Protein AF-A0A0S8JY43-F1 (afdb_monomer)

Structure (mmCIF, N/CA/C/O backbone):
data_AF-A0A0S8JY43-F1
#
_entry.id   AF-A0A0S8JY43-F1
#
loop_
_atom_site.group_PDB
_atom_site.id
_atom_site.type_symbol
_atom_site.label_atom_id
_atom_site.label_alt_id
_atom_site.label_comp_id
_atom_site.label_asym_id
_atom_site.label_entity_id
_atom_site.label_seq_id
_atom_site.pdbx_PDB_ins_code
_atom_site.Cartn_x
_atom_site.Cartn_y
_atom_site.Cartn_z
_atom_site.occupancy
_atom_site.B_iso_or_equiv
_atom_site.auth_seq_id
_atom_site.auth_comp_id
_atom_site.auth_asym_id
_atom_site.auth_atom_id
_atom_site.pdbx_PDB_model_num
ATOM 1 N N . MET A 1 1 ? 23.032 -0.744 -16.007 1.00 53.00 1 MET A N 1
ATOM 2 C CA . MET A 1 1 ? 22.180 -0.184 -14.936 1.00 53.00 1 MET A CA 1
ATOM 3 C C . MET A 1 1 ? 21.802 -1.346 -14.033 1.00 53.00 1 MET A C 1
ATOM 5 O O . MET A 1 1 ? 21.418 -2.367 -14.590 1.00 53.00 1 MET A O 1
ATOM 9 N N . PRO A 1 2 ? 22.016 -1.291 -12.708 1.00 56.19 2 PRO A N 1
ATOM 10 C CA . PRO A 1 2 ? 21.606 -2.388 -11.837 1.00 56.19 2 PRO A CA 1
ATOM 11 C C . PRO A 1 2 ? 20.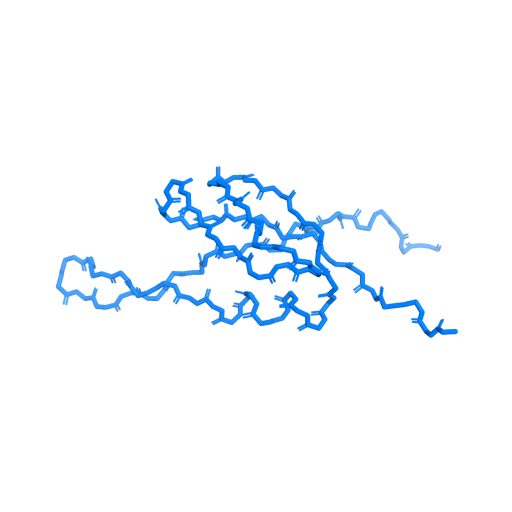084 -2.540 -11.933 1.00 56.19 2 PRO A C 1
ATOM 13 O O . PRO A 1 2 ? 19.367 -1.552 -11.805 1.00 56.19 2 PRO A O 1
ATOM 16 N N . ASN A 1 3 ? 19.605 -3.754 -12.216 1.00 62.88 3 ASN A N 1
ATOM 17 C CA . ASN A 1 3 ? 18.179 -4.072 -12.227 1.00 62.88 3 ASN A CA 1
ATOM 18 C C . ASN A 1 3 ? 17.628 -3.831 -10.818 1.00 62.88 3 ASN A C 1
ATOM 20 O O . ASN A 1 3 ? 17.838 -4.647 -9.917 1.00 62.88 3 ASN A O 1
ATOM 24 N N . GLU A 1 4 ? 16.981 -2.687 -10.611 1.00 72.25 4 GLU A N 1
ATOM 25 C CA . GLU A 1 4 ? 16.304 -2.384 -9.358 1.00 72.25 4 GLU A CA 1
ATOM 26 C C . GLU A 1 4 ? 15.220 -3.442 -9.138 1.00 72.25 4 GLU A C 1
ATOM 28 O O . GLU A 1 4 ? 14.373 -3.677 -10.001 1.00 72.25 4 GLU A O 1
ATOM 33 N N . LYS A 1 5 ? 15.288 -4.148 -8.005 1.00 82.56 5 LYS A N 1
ATOM 34 C CA . LYS A 1 5 ? 14.294 -5.167 -7.671 1.00 82.56 5 LYS A CA 1
ATOM 35 C C . LYS A 1 5 ? 12.952 -4.474 -7.483 1.00 82.56 5 LYS A C 1
ATOM 37 O O . LYS A 1 5 ? 12.858 -3.524 -6.711 1.00 82.56 5 LYS A O 1
ATOM 42 N N . THR A 1 6 ? 11.918 -4.953 -8.159 1.00 85.81 6 THR A N 1
ATOM 43 C CA . THR A 1 6 ? 10.539 -4.541 -7.902 1.00 85.81 6 THR A CA 1
ATOM 44 C C . THR A 1 6 ? 9.904 -5.486 -6.890 1.00 85.81 6 THR A C 1
ATOM 46 O O . THR A 1 6 ? 10.229 -6.674 -6.830 1.00 85.81 6 THR A O 1
ATOM 49 N N . ILE A 1 7 ? 9.004 -4.959 -6.063 1.00 88.00 7 ILE A N 1
ATOM 50 C CA . ILE A 1 7 ? 8.154 -5.760 -5.185 1.00 88.00 7 ILE A CA 1
ATOM 51 C C . ILE A 1 7 ? 6.689 -5.386 -5.400 1.00 88.00 7 ILE A C 1
ATOM 53 O O . ILE A 1 7 ? 6.342 -4.216 -5.579 1.00 88.00 7 ILE A O 1
ATOM 57 N N . LYS A 1 8 ? 5.822 -6.400 -5.371 1.00 88.94 8 LYS A N 1
ATOM 58 C CA . LYS A 1 8 ? 4.371 -6.232 -5.445 1.00 88.94 8 LYS A CA 1
ATOM 59 C C . LYS A 1 8 ? 3.836 -5.871 -4.067 1.00 88.94 8 LYS A C 1
ATOM 61 O O . LYS A 1 8 ? 4.032 -6.610 -3.101 1.00 88.94 8 LYS A O 1
ATOM 66 N N . LEU A 1 9 ? 3.150 -4.741 -3.973 1.00 89.44 9 LEU A N 1
ATOM 67 C CA . LEU A 1 9 ? 2.445 -4.321 -2.772 1.00 89.44 9 LEU A CA 1
ATOM 68 C C . LEU A 1 9 ? 0.944 -4.309 -3.032 1.00 89.44 9 LEU A C 1
ATOM 70 O O . LEU A 1 9 ? 0.487 -3.796 -4.051 1.00 89.44 9 LEU A O 1
ATOM 74 N N . LYS A 1 10 ? 0.183 -4.843 -2.081 1.00 89.94 10 LYS A N 1
ATOM 75 C CA . LYS A 1 10 ? -1.271 -4.754 -2.037 1.00 89.94 10 LYS A CA 1
ATOM 76 C C . LYS A 1 10 ? -1.681 -3.641 -1.096 1.00 89.94 10 LYS A C 1
ATOM 78 O O . LYS A 1 10 ? -1.244 -3.619 0.058 1.00 89.94 10 LYS A O 1
ATOM 83 N N . TYR A 1 11 ? -2.549 -2.752 -1.556 1.00 89.00 11 TYR A N 1
ATOM 84 C CA . TYR A 1 11 ? -3.134 -1.752 -0.680 1.00 89.00 11 TYR A CA 1
ATOM 85 C C . TYR A 1 11 ? -4.224 -2.400 0.185 1.00 89.00 11 TYR A C 1
ATOM 87 O O . TYR A 1 11 ? -5.243 -2.873 -0.314 1.00 89.00 11 TYR A O 1
ATOM 95 N N . ILE A 1 12 ? -3.997 -2.457 1.495 1.00 87.81 12 ILE A N 1
ATOM 96 C CA . ILE A 1 12 ? -4.907 -3.059 2.488 1.00 87.81 12 ILE A CA 1
ATOM 97 C C . ILE A 1 12 ? -5.523 -2.014 3.427 1.00 87.81 12 ILE A C 1
ATOM 99 O O . ILE A 1 12 ? -6.190 -2.368 4.402 1.00 87.81 12 ILE A O 1
ATOM 103 N N . GLY A 1 13 ? -5.298 -0.728 3.145 1.00 82.94 13 GLY A N 1
ATOM 104 C CA . GLY A 1 13 ? -5.863 0.375 3.911 1.00 82.94 13 GLY A CA 1
ATOM 105 C C . GLY A 1 13 ? -7.394 0.360 3.942 1.00 82.94 13 GLY A C 1
ATOM 106 O O . GLY A 1 13 ? -8.067 -0.338 3.183 1.00 82.94 13 GLY A O 1
ATOM 107 N N . LYS A 1 14 ? -7.963 1.126 4.876 1.00 77.56 14 LYS A N 1
ATOM 108 C CA . LYS A 1 14 ? -9.415 1.317 4.955 1.00 77.56 14 LYS A CA 1
ATOM 109 C C . LYS A 1 14 ? -9.958 2.323 3.949 1.00 77.56 14 LYS A C 1
ATOM 111 O O . LYS A 1 14 ? -11.157 2.283 3.700 1.00 77.56 14 LYS A O 1
ATOM 116 N N . ASP A 1 15 ? -9.108 3.205 3.430 1.00 80.06 15 ASP A N 1
ATOM 117 C CA . ASP A 1 15 ? -9.515 4.194 2.439 1.00 80.06 15 ASP A CA 1
ATOM 118 C C . ASP A 1 15 ? -9.973 3.442 1.172 1.00 80.06 15 ASP A C 1
ATOM 120 O O . ASP A 1 15 ? -9.295 2.516 0.728 1.00 80.06 15 ASP A O 1
ATOM 124 N N . GLU A 1 16 ? -11.134 3.779 0.599 1.00 74.00 16 GLU A N 1
ATOM 125 C CA . GLU A 1 16 ? -11.574 3.151 -0.663 1.00 74.00 16 GLU A CA 1
ATOM 126 C C . GLU A 1 16 ? -10.635 3.509 -1.817 1.00 74.00 16 GLU A C 1
ATOM 128 O O . GLU A 1 16 ? -10.358 2.673 -2.678 1.00 74.00 16 GLU A O 1
ATOM 133 N N . VAL A 1 17 ? -10.102 4.734 -1.788 1.00 78.12 17 VAL A N 1
ATOM 134 C CA . VAL A 1 17 ? -9.225 5.300 -2.809 1.00 78.12 17 VAL A CA 1
ATOM 135 C C . VAL A 1 17 ? -8.022 5.95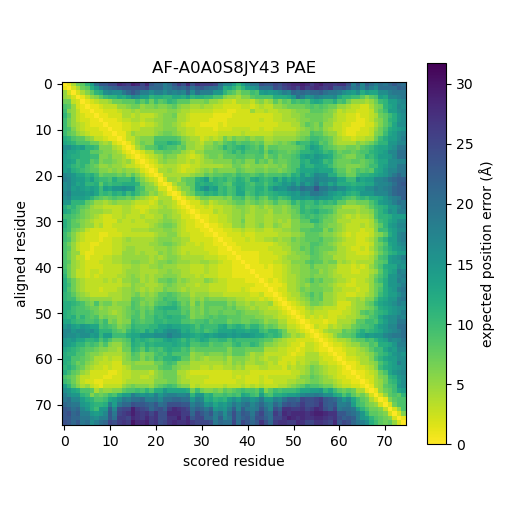8 -2.138 1.00 78.12 17 VAL A C 1
ATOM 137 O O . VAL A 1 17 ? -8.173 6.784 -1.236 1.00 78.12 17 VAL A O 1
ATOM 140 N N . HIS A 1 18 ? -6.819 5.615 -2.593 1.00 78.44 18 HIS A N 1
ATOM 141 C CA . HIS A 1 18 ? -5.569 6.192 -2.119 1.00 78.44 18 HIS A CA 1
ATOM 142 C C . HIS A 1 18 ? -4.707 6.654 -3.293 1.00 78.44 18 HIS A C 1
ATOM 144 O O . HIS A 1 18 ? -4.462 5.907 -4.237 1.00 78.44 18 HIS A O 1
ATOM 150 N N . LEU A 1 19 ? -4.237 7.898 -3.223 1.00 77.69 19 LEU A N 1
ATOM 151 C CA . LEU A 1 19 ? -3.308 8.455 -4.199 1.00 77.69 19 LEU A CA 1
ATOM 152 C C . LEU A 1 19 ? -1.886 8.127 -3.765 1.00 77.69 19 LEU A C 1
ATOM 154 O O . LEU A 1 19 ? -1.456 8.547 -2.687 1.00 77.69 19 LEU A O 1
ATOM 158 N N . VAL A 1 20 ? -1.143 7.415 -4.606 1.00 75.94 20 VAL A N 1
ATOM 159 C CA . VAL A 1 20 ? 0.296 7.240 -4.411 1.00 75.94 20 VAL A CA 1
ATOM 160 C C . VAL A 1 20 ? 1.071 8.042 -5.432 1.00 75.94 20 VAL A C 1
ATOM 162 O O . VAL A 1 20 ? 0.679 8.196 -6.588 1.00 75.94 20 VAL A O 1
ATOM 165 N N . ARG A 1 21 ? 2.224 8.540 -5.001 1.00 68.44 21 ARG A N 1
ATOM 166 C CA . ARG A 1 21 ? 3.206 9.096 -5.918 1.00 68.44 21 ARG A CA 1
ATOM 167 C C . ARG A 1 21 ? 3.971 7.924 -6.534 1.00 68.44 21 ARG A C 1
ATOM 169 O O . ARG A 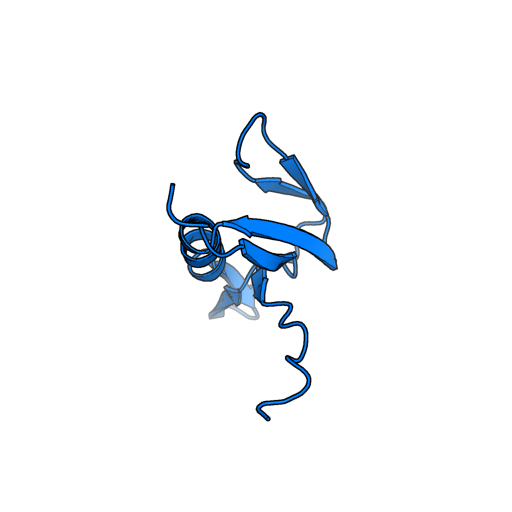1 21 ? 4.825 7.349 -5.865 1.00 68.44 21 ARG A O 1
ATOM 176 N N . GLY A 1 22 ? 3.587 7.529 -7.746 1.00 66.06 22 GLY A N 1
ATOM 177 C CA . GLY A 1 22 ? 4.277 6.498 -8.519 1.00 66.06 22 GLY A CA 1
ATOM 178 C C . GLY A 1 22 ? 5.554 7.025 -9.183 1.00 66.06 22 GLY A C 1
ATOM 179 O O . GLY A 1 22 ? 6.031 8.120 -8.882 1.00 66.06 22 GLY A O 1
ATOM 180 N N . ASN A 1 23 ? 6.075 6.263 -10.149 1.00 58.75 23 ASN A N 1
ATOM 181 C CA . ASN A 1 23 ? 7.208 6.662 -11.000 1.00 58.75 23 ASN A CA 1
ATOM 182 C C . ASN A 1 23 ? 6.858 7.763 -12.033 1.00 58.75 23 ASN A C 1
ATOM 184 O O . ASN A 1 23 ? 7.692 8.106 -12.867 1.00 58.75 23 ASN A O 1
ATOM 188 N N . GLY A 1 24 ? 5.643 8.322 -11.986 1.00 65.50 24 GLY A N 1
ATOM 189 C CA . GLY A 1 24 ? 5.137 9.346 -12.903 1.00 65.50 24 GLY A CA 1
ATOM 190 C C . GLY A 1 24 ? 4.020 10.197 -12.267 1.00 65.50 24 GLY A C 1
ATOM 191 O O . GLY A 1 24 ? 4.193 10.635 -11.124 1.00 65.50 24 GLY A O 1
ATOM 192 N N . PRO A 1 25 ? 2.896 10.483 -12.967 1.00 76.44 25 PRO A N 1
ATOM 193 C CA . PRO A 1 25 ? 1.746 11.157 -12.356 1.00 76.44 25 PRO A CA 1
ATOM 194 C C . PRO A 1 25 ? 1.200 10.351 -11.164 1.00 76.44 25 PRO A C 1
ATOM 196 O O . PRO A 1 25 ? 1.530 9.181 -10.988 1.00 76.44 25 PRO A O 1
ATOM 199 N N . PHE A 1 26 ? 0.391 10.988 -10.314 1.00 76.12 26 PHE A N 1
ATOM 200 C CA . PHE A 1 26 ? -0.227 10.307 -9.175 1.00 76.12 26 PHE A CA 1
ATOM 201 C C . PHE A 1 26 ? -1.042 9.101 -9.653 1.00 76.12 26 PHE A C 1
ATOM 203 O O . PHE A 1 26 ? -1.943 9.250 -10.476 1.00 76.12 26 PHE A O 1
ATOM 210 N N . ASP A 1 27 ? -0.732 7.927 -9.111 1.00 79.75 27 ASP A N 1
ATOM 211 C CA . ASP A 1 27 ? -1.485 6.707 -9.365 1.00 79.75 27 ASP A CA 1
ATOM 212 C C . ASP A 1 27 ? -2.607 6.591 -8.335 1.00 79.75 27 ASP A C 1
ATOM 214 O O . ASP A 1 27 ? -2.408 6.787 -7.130 1.00 79.75 27 ASP A O 1
ATOM 218 N N . ILE A 1 28 ? -3.800 6.263 -8.822 1.00 84.00 28 ILE A N 1
ATOM 219 C CA . ILE A 1 28 ? -4.965 5.983 -7.989 1.00 84.00 28 ILE A CA 1
ATOM 220 C C . ILE A 1 28 ? -4.977 4.485 -7.698 1.00 84.00 28 ILE A C 1
ATOM 222 O O . ILE A 1 28 ? -4.995 3.670 -8.619 1.00 84.00 28 ILE A O 1
ATOM 226 N N . ILE A 1 29 ? -4.972 4.128 -6.416 1.00 85.44 29 ILE A N 1
ATOM 227 C CA . ILE A 1 29 ? -4.946 2.742 -5.953 1.00 85.44 29 ILE A CA 1
ATOM 228 C C . ILE A 1 29 ? -6.129 2.525 -5.024 1.00 85.44 29 ILE A C 1
ATOM 230 O O . ILE A 1 29 ? -6.336 3.277 -4.070 1.00 85.44 29 ILE A O 1
ATOM 234 N N . THR A 1 30 ? -6.921 1.501 -5.311 1.00 86.56 30 THR A N 1
ATOM 235 C CA . THR A 1 30 ? -8.090 1.137 -4.512 1.00 86.56 30 THR A CA 1
ATOM 236 C C . THR A 1 30 ? -7.758 0.056 -3.494 1.00 86.56 30 THR A C 1
ATOM 238 O O . THR A 1 30 ? -6.753 -0.653 -3.592 1.00 86.56 30 THR A O 1
ATOM 241 N N . LYS A 1 31 ? -8.610 -0.103 -2.482 1.00 85.56 31 LYS A N 1
ATOM 242 C CA . LYS A 1 31 ? -8.466 -1.198 -1.517 1.00 85.56 31 LYS A CA 1
ATOM 243 C C . LYS A 1 31 ? -8.471 -2.561 -2.214 1.00 85.56 31 LYS A C 1
ATOM 245 O O . LYS A 1 31 ? -9.414 -2.914 -2.910 1.00 85.56 31 LYS A O 1
ATOM 250 N N . GLY A 1 32 ? -7.430 -3.347 -1.962 1.00 85.56 32 GLY A N 1
ATOM 251 C CA . GLY A 1 32 ? -7.221 -4.670 -2.542 1.00 85.56 32 GLY A CA 1
ATOM 252 C C . GLY A 1 32 ? -6.400 -4.675 -3.831 1.00 85.56 32 GLY A C 1
ATOM 253 O O . GLY A 1 32 ? -5.994 -5.757 -4.254 1.00 85.56 32 GLY A O 1
ATOM 254 N N . ASP A 1 33 ? -6.120 -3.505 -4.404 1.00 88.12 33 ASP A N 1
ATOM 255 C CA . ASP A 1 33 ? -5.342 -3.361 -5.631 1.00 88.12 33 ASP A CA 1
ATOM 256 C C . ASP A 1 33 ? -3.866 -3.707 -5.379 1.00 88.12 33 ASP A C 1
ATOM 258 O O . ASP A 1 33 ? -3.320 -3.426 -4.303 1.00 88.12 33 ASP A O 1
ATOM 262 N N . VAL A 1 34 ? -3.230 -4.354 -6.357 1.00 88.19 34 VAL A N 1
ATOM 263 C CA . VAL A 1 34 ? -1.839 -4.818 -6.276 1.00 88.19 34 VAL A CA 1
ATOM 264 C C . VAL A 1 34 ? -1.019 -4.095 -7.328 1.00 88.19 34 VAL A C 1
ATOM 266 O O . VAL A 1 34 ? -1.327 -4.161 -8.516 1.00 88.19 34 VAL A O 1
ATOM 269 N N . ARG A 1 35 ? 0.054 -3.434 -6.895 1.00 86.06 35 ARG A N 1
ATOM 270 C CA . ARG A 1 35 ? 0.940 -2.665 -7.771 1.00 86.06 35 ARG A CA 1
ATOM 271 C C . ARG A 1 35 ? 2.400 -3.002 -7.527 1.00 86.06 35 ARG A C 1
ATOM 273 O O . ARG A 1 35 ? 2.807 -3.330 -6.413 1.00 86.06 35 ARG A O 1
ATOM 280 N N . GLU A 1 36 ? 3.181 -2.922 -8.595 1.00 87.44 36 GLU A N 1
ATOM 281 C CA . GLU A 1 36 ? 4.625 -3.125 -8.569 1.00 87.44 36 GLU A CA 1
ATOM 282 C C . GLU A 1 36 ? 5.333 -1.803 -8.338 1.00 87.44 36 GLU A C 1
ATOM 284 O O . GLU A 1 36 ? 5.162 -0.851 -9.097 1.00 87.44 36 GLU A O 1
ATOM 289 N N . PHE A 1 37 ? 6.150 -1.768 -7.292 1.00 85.62 37 PHE A N 1
ATOM 290 C CA . PHE A 1 37 ? 6.987 -0.623 -6.975 1.00 85.62 37 PHE A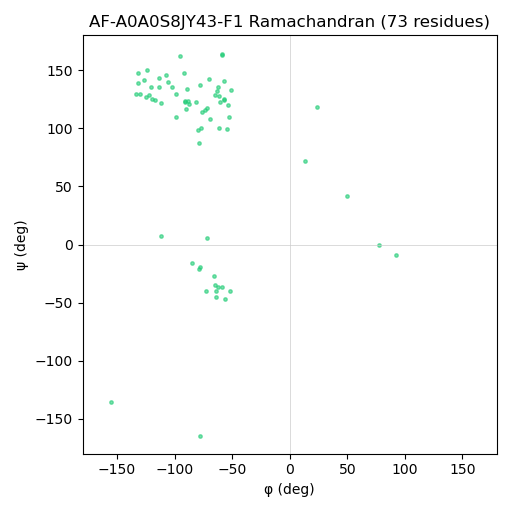 CA 1
ATOM 291 C C . PHE A 1 37 ? 8.443 -1.059 -6.896 1.00 85.62 37 PHE A C 1
ATOM 293 O O . PHE A 1 37 ? 8.722 -2.189 -6.485 1.00 85.62 37 PHE A O 1
ATOM 300 N N . PRO A 1 38 ? 9.390 -0.171 -7.220 1.00 87.75 38 PRO A N 1
ATOM 301 C CA . PRO A 1 38 ? 10.782 -0.412 -6.891 1.00 87.75 38 PRO A CA 1
ATOM 302 C C . PRO A 1 38 ? 10.959 -0.640 -5.390 1.00 87.75 38 PRO A C 1
ATOM 304 O O . PRO A 1 38 ? 10.331 0.052 -4.585 1.00 87.75 38 PRO A O 1
ATOM 307 N N . GLU A 1 39 ? 11.820 -1.578 -4.997 1.00 86.12 39 GLU A N 1
ATOM 308 C CA . GLU A 1 39 ? 12.033 -1.969 -3.596 1.00 86.12 39 GLU A CA 1
ATOM 309 C C . GLU A 1 39 ? 12.315 -0.749 -2.707 1.00 86.12 39 G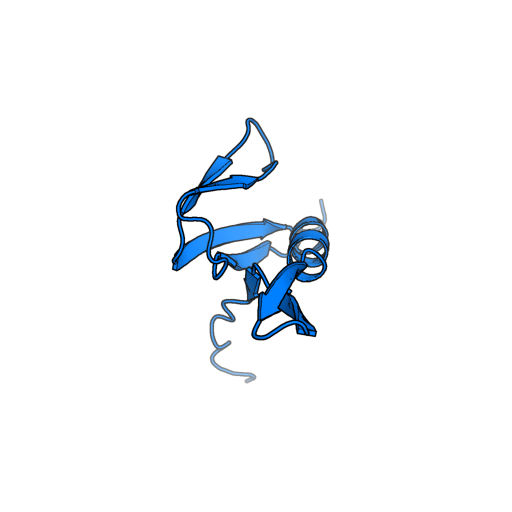LU A C 1
ATOM 311 O O . GLU A 1 39 ? 11.744 -0.631 -1.624 1.00 86.12 39 GLU A O 1
ATOM 316 N N . SER A 1 40 ? 13.094 0.212 -3.209 1.00 85.38 40 SER A N 1
ATOM 317 C CA . SER A 1 40 ? 13.382 1.480 -2.532 1.00 85.38 40 SER A CA 1
ATOM 318 C C . SER A 1 40 ? 12.112 2.274 -2.168 1.00 85.38 40 SER A C 1
ATOM 320 O O . SER A 1 40 ? 11.936 2.684 -1.019 1.00 85.38 40 SER A O 1
ATOM 322 N N . GLN A 1 41 ? 11.169 2.426 -3.107 1.00 84.94 41 GLN A N 1
ATOM 323 C CA . GLN A 1 41 ? 9.887 3.106 -2.860 1.00 84.94 41 GLN A CA 1
ATOM 324 C C . GLN A 1 41 ? 8.953 2.267 -1.992 1.00 84.94 41 GLN A C 1
ATOM 326 O O . GLN A 1 41 ? 8.288 2.776 -1.086 1.00 84.94 41 GLN A O 1
ATOM 331 N N . ALA A 1 42 ? 8.929 0.963 -2.243 1.00 86.25 42 ALA A N 1
ATOM 332 C CA . ALA A 1 42 ? 8.072 0.024 -1.553 1.00 86.25 42 ALA A CA 1
ATOM 333 C C . ALA A 1 42 ? 8.377 -0.056 -0.051 1.00 86.25 42 ALA A C 1
ATOM 335 O O . ALA A 1 42 ? 7.456 -0.108 0.765 1.00 86.25 42 ALA A O 1
ATOM 336 N N . GLN A 1 43 ? 9.651 0.048 0.338 1.00 85.56 43 GLN A N 1
ATOM 337 C CA . GLN A 1 43 ? 10.047 0.202 1.742 1.00 85.56 43 GLN A CA 1
ATOM 338 C C . GLN A 1 43 ? 9.425 1.453 2.388 1.00 85.56 43 GLN A C 1
ATOM 340 O O . GLN A 1 43 ? 9.022 1.407 3.552 1.00 85.56 43 GLN A O 1
ATOM 345 N N . GLY A 1 44 ? 9.291 2.554 1.643 1.00 85.56 44 GLY A N 1
ATOM 346 C CA . GLY A 1 44 ? 8.589 3.760 2.092 1.00 85.56 44 GLY A CA 1
ATOM 347 C C . GLY A 1 44 ? 7.097 3.517 2.333 1.00 85.56 44 GLY A C 1
ATOM 348 O O . GLY A 1 44 ? 6.573 3.887 3.385 1.00 85.56 44 GLY A O 1
ATOM 349 N N . PHE A 1 45 ? 6.423 2.822 1.413 1.00 85.81 45 PHE A N 1
ATOM 350 C CA . PHE A 1 45 ? 5.012 2.452 1.565 1.00 85.81 45 PHE A CA 1
ATOM 351 C C . PHE A 1 45 ? 4.777 1.500 2.745 1.00 85.81 45 PHE A C 1
ATOM 353 O O . PHE A 1 45 ? 3.840 1.702 3.513 1.00 85.81 45 PHE A O 1
ATOM 360 N N . LEU A 1 46 ? 5.659 0.525 2.974 1.00 84.75 46 LEU A N 1
ATOM 361 C CA . LEU A 1 46 ? 5.568 -0.390 4.122 1.00 84.75 46 LEU A CA 1
ATOM 362 C C . LEU A 1 46 ? 5.773 0.309 5.474 1.00 84.75 46 LEU A C 1
ATOM 364 O O . LEU A 1 46 ? 5.246 -0.137 6.495 1.00 84.75 46 LEU A O 1
ATOM 368 N N . ARG A 1 47 ? 6.515 1.421 5.492 1.00 85.12 47 ARG A N 1
ATOM 369 C CA . ARG A 1 47 ? 6.626 2.297 6.668 1.00 85.12 47 ARG A CA 1
ATOM 370 C C . ARG A 1 47 ? 5.400 3.196 6.847 1.00 85.12 47 ARG A C 1
ATOM 372 O O . ARG A 1 47 ? 5.178 3.683 7.953 1.00 85.12 47 ARG A O 1
ATOM 379 N N . ASN A 1 48 ? 4.602 3.401 5.799 1.00 84.12 48 ASN A N 1
ATOM 380 C CA . ASN A 1 48 ? 3.401 4.223 5.844 1.00 84.12 48 ASN A CA 1
ATOM 381 C C . ASN A 1 48 ? 2.252 3.463 6.532 1.00 84.12 48 ASN A C 1
ATOM 383 O O . ASN A 1 48 ? 1.583 2.604 5.947 1.00 84.12 48 ASN A O 1
ATOM 387 N N . LYS A 1 49 ? 2.036 3.782 7.810 1.00 81.38 49 LYS A N 1
ATOM 388 C CA . LYS A 1 49 ? 0.962 3.222 8.633 1.00 81.38 49 LYS A CA 1
ATOM 389 C C . LYS A 1 49 ? -0.136 4.257 8.827 1.00 81.38 49 LYS A C 1
ATOM 391 O O . LYS A 1 49 ? 0.126 5.435 9.057 1.00 81.38 49 LYS A O 1
ATOM 396 N N . ALA A 1 50 ? -1.379 3.801 8.764 1.00 79.44 50 ALA A N 1
ATOM 397 C CA . ALA A 1 50 ? -2.521 4.592 9.180 1.00 79.44 50 ALA A CA 1
ATOM 398 C C . ALA A 1 50 ? -2.601 4.581 10.704 1.00 79.44 50 ALA A C 1
ATOM 400 O O . ALA A 1 50 ? -2.481 3.527 11.327 1.00 79.44 50 ALA A O 1
ATOM 401 N N . VAL A 1 51 ? -2.868 5.735 11.298 1.00 81.69 51 VAL A N 1
ATOM 402 C CA . VAL A 1 51 ? -3.297 5.799 12.689 1.00 81.69 51 VAL A CA 1
ATOM 403 C C . VAL A 1 51 ? -4.818 5.719 12.710 1.00 81.69 51 VAL A C 1
ATOM 405 O O . VAL A 1 51 ? -5.486 6.616 12.207 1.00 81.69 51 VAL A O 1
ATOM 408 N N . GLU A 1 52 ? -5.368 4.672 13.316 1.00 80.81 52 GLU A N 1
ATOM 409 C CA . GLU A 1 52 ? -6.802 4.550 13.571 1.00 80.81 52 GLU A CA 1
ATOM 410 C C . GLU A 1 52 ? -7.091 4.589 15.074 1.00 80.81 52 GLU A C 1
ATOM 412 O O . GLU A 1 52 ? -6.359 4.021 15.882 1.00 80.81 52 GLU A O 1
ATOM 417 N N . TYR A 1 53 ? -8.198 5.217 15.469 1.00 85.06 53 TYR A N 1
ATOM 418 C CA . TYR A 1 53 ? -8.669 5.208 16.853 1.00 85.06 53 TYR A CA 1
ATOM 419 C C . TYR A 1 53 ? -9.771 4.158 17.010 1.00 85.06 53 TYR A C 1
ATOM 421 O O . TYR A 1 53 ? -10.883 4.329 16.514 1.00 85.06 53 TYR A O 1
ATOM 429 N N . LYS A 1 54 ? -9.482 3.055 17.711 1.00 79.06 54 LYS A N 1
ATOM 430 C CA . LYS A 1 54 ? -10.474 2.017 18.042 1.00 79.06 54 LYS A CA 1
ATOM 431 C C . LYS A 1 54 ? -10.736 2.017 19.542 1.00 79.06 54 LYS A C 1
ATOM 433 O O . LYS A 1 54 ? -9.815 1.811 20.328 1.00 79.06 54 LYS A O 1
ATOM 438 N N . LYS A 1 55 ? -11.997 2.227 19.942 1.00 83.25 55 LYS A N 1
ATOM 439 C CA . LYS A 1 55 ? -12.430 2.256 21.357 1.00 83.25 55 LYS A CA 1
ATOM 440 C C . LYS A 1 55 ? -11.549 3.172 22.235 1.00 83.25 55 LYS A C 1
ATOM 442 O O . LYS A 1 55 ? -11.140 2.784 23.324 1.00 83.25 55 LYS A O 1
ATOM 447 N N . GLY A 1 56 ? -11.189 4.353 21.722 1.00 86.12 56 GLY A N 1
ATOM 448 C CA . GLY A 1 56 ? -10.346 5.329 22.430 1.00 86.12 56 GLY A CA 1
ATOM 449 C C . GLY A 1 56 ? -8.842 5.023 22.456 1.00 86.12 56 GLY A C 1
ATOM 450 O O . GLY A 1 56 ? -8.080 5.817 22.997 1.00 86.12 56 GLY A O 1
ATOM 451 N N . LYS A 1 57 ? -8.379 3.916 21.856 1.00 87.75 57 LYS A N 1
ATOM 452 C CA . LYS A 1 57 ? -6.948 3.597 21.728 1.00 87.75 57 LYS A CA 1
ATOM 453 C C . LYS A 1 57 ? -6.445 3.892 20.319 1.00 87.75 57 LYS A C 1
ATOM 455 O O . LYS A 1 57 ? -7.088 3.520 19.337 1.00 87.75 57 LYS A O 1
ATOM 460 N N . LYS A 1 58 ? -5.274 4.528 20.238 1.00 88.19 58 LYS A N 1
ATOM 461 C CA . LYS A 1 58 ? -4.521 4.737 18.997 1.00 88.19 58 LYS A CA 1
ATOM 462 C C . LYS A 1 58 ? -3.925 3.397 18.550 1.00 88.19 58 LYS A C 1
ATOM 464 O O . LYS A 1 58 ? -3.130 2.812 19.280 1.00 88.19 58 LYS A O 1
ATOM 469 N N . VAL A 1 59 ? -4.323 2.911 17.382 1.00 88.81 59 VAL A N 1
ATOM 470 C CA . VAL A 1 59 ? -3.842 1.668 16.768 1.00 88.81 59 VAL A CA 1
ATOM 471 C C . VAL A 1 59 ? -3.209 2.014 15.427 1.00 88.81 59 VAL A C 1
ATOM 473 O O . VAL A 1 59 ? -3.840 2.636 14.578 1.00 88.81 59 VAL A O 1
ATOM 476 N N . GLU A 1 60 ? -1.959 1.614 15.231 1.00 85.88 60 GLU A N 1
ATOM 477 C CA . GLU A 1 60 ? -1.270 1.768 13.951 1.00 85.88 60 GLU A CA 1
ATOM 478 C C . GLU A 1 60 ? -1.535 0.547 13.077 1.00 85.88 60 GLU A C 1
ATOM 480 O O . GLU A 1 60 ? -1.265 -0.585 13.480 1.00 85.88 60 GLU A O 1
ATOM 485 N N . ILE A 1 61 ? -2.071 0.769 11.881 1.00 84.50 61 ILE A N 1
ATOM 486 C CA . ILE A 1 61 ? -2.471 -0.294 10.961 1.00 84.50 61 ILE A CA 1
ATOM 487 C C . ILE A 1 61 ? -1.706 -0.094 9.651 1.00 84.50 61 ILE A C 1
ATOM 489 O O . ILE A 1 61 ? -1.691 1.019 9.115 1.00 84.50 61 ILE A O 1
ATOM 493 N N . PRO A 1 62 ? -1.032 -1.131 9.128 1.00 84.62 62 PRO A N 1
ATOM 494 C CA . PRO A 1 62 ? -0.342 -1.026 7.851 1.00 84.62 62 PRO A CA 1
ATOM 495 C C . PRO A 1 62 ? -1.342 -0.735 6.728 1.00 84.62 62 PRO A C 1
ATOM 497 O O . PRO A 1 62 ? -2.402 -1.352 6.653 1.00 84.62 62 PRO A O 1
ATOM 500 N N . LYS A 1 63 ? -0.996 0.208 5.843 1.00 86.56 63 LYS A N 1
ATOM 501 C CA . LYS A 1 63 ? -1.775 0.483 4.625 1.00 86.56 63 LYS A CA 1
ATOM 502 C C . LYS A 1 63 ? -1.396 -0.437 3.462 1.00 86.56 63 LYS A C 1
ATOM 504 O O . LYS A 1 63 ? -2.152 -0.548 2.504 1.00 86.56 63 LYS A O 1
ATOM 509 N N . TRP A 1 64 ? -0.248 -1.102 3.565 1.00 88.31 64 TRP A N 1
ATOM 510 C CA . TRP A 1 64 ? 0.357 -1.893 2.503 1.00 88.31 64 TRP A CA 1
ATOM 511 C C . TRP A 1 64 ? 0.775 -3.262 3.015 1.00 88.31 64 TRP A C 1
ATOM 513 O O . TRP A 1 64 ? 1.335 -3.383 4.105 1.00 88.31 64 TRP A O 1
ATOM 523 N N . GLU A 1 65 ? 0.536 -4.279 2.201 1.00 89.81 65 GLU A N 1
ATOM 524 C CA . GLU A 1 65 ? 0.961 -5.653 2.433 1.00 89.81 65 GLU A CA 1
ATOM 525 C C . GLU A 1 65 ? 1.867 -6.100 1.288 1.00 89.81 65 GLU A C 1
ATOM 527 O O . GLU A 1 65 ? 1.575 -5.850 0.120 1.00 89.81 65 GLU A O 1
ATOM 532 N N . VAL A 1 66 ? 2.982 -6.759 1.607 1.00 90.31 66 VAL A N 1
ATOM 533 C CA . VAL A 1 66 ? 3.858 -7.318 0.574 1.00 90.31 66 VAL A CA 1
ATOM 534 C C . VAL A 1 66 ? 3.193 -8.552 -0.016 1.00 90.31 66 VAL A C 1
ATOM 536 O O . VAL A 1 66 ? 3.065 -9.575 0.659 1.00 90.31 66 VAL A O 1
ATOM 539 N N . VAL A 1 67 ? 2.851 -8.484 -1.298 1.00 88.69 67 VAL A N 1
ATOM 540 C CA . VAL A 1 67 ? 2.466 -9.658 -2.076 1.00 88.69 67 VAL A CA 1
ATOM 541 C C . VAL A 1 67 ? 3.754 -10.361 -2.458 1.00 88.69 67 VAL A C 1
ATOM 543 O O . VAL A 1 67 ? 4.365 -10.100 -3.492 1.00 88.69 67 VAL A O 1
ATOM 546 N N . LYS A 1 68 ? 4.216 -11.235 -1.567 1.00 75.25 68 LYS A N 1
ATOM 547 C CA . LYS A 1 68 ? 5.267 -12.176 -1.925 1.00 75.25 68 LYS A CA 1
ATOM 548 C C . LYS A 1 68 ? 4.643 -13.161 -2.901 1.00 75.25 68 LYS A C 1
ATOM 550 O O . LYS A 1 68 ? 3.868 -14.020 -2.486 1.00 75.25 68 LYS A O 1
ATOM 555 N N . GLU A 1 69 ? 5.001 -13.072 -4.179 1.00 59.06 69 GLU A N 1
ATOM 556 C CA . GLU A 1 69 ? 5.017 -14.290 -4.980 1.00 59.06 69 GLU A CA 1
ATOM 557 C C . GLU A 1 69 ? 5.882 -15.274 -4.199 1.00 59.06 69 GLU A C 1
ATOM 559 O O . GLU A 1 69 ? 7.028 -14.972 -3.838 1.00 59.06 69 GLU A O 1
ATOM 564 N N . LYS A 1 70 ? 5.292 -16.410 -3.815 1.00 49.88 70 LYS A N 1
ATOM 565 C CA . LYS A 1 70 ? 6.086 -17.538 -3.354 1.00 49.88 70 LYS A CA 1
ATOM 566 C C . LYS A 1 70 ? 7.103 -17.758 -4.465 1.00 49.88 70 LYS A C 1
ATOM 568 O O . LYS A 1 70 ? 6.728 -18.170 -5.554 1.00 49.88 70 LYS A O 1
ATOM 573 N N . LYS A 1 71 ? 8.371 -17.446 -4.199 1.00 43.69 71 LYS A N 1
ATOM 574 C CA . LYS A 1 71 ? 9.460 -18.092 -4.913 1.00 43.69 71 LYS A CA 1
ATOM 575 C C . LYS A 1 71 ? 9.219 -19.584 -4.722 1.00 43.69 71 LYS A C 1
ATOM 577 O O . LYS A 1 71 ? 9.481 -20.107 -3.639 1.00 43.69 71 LYS A O 1
ATOM 582 N N . GLU A 1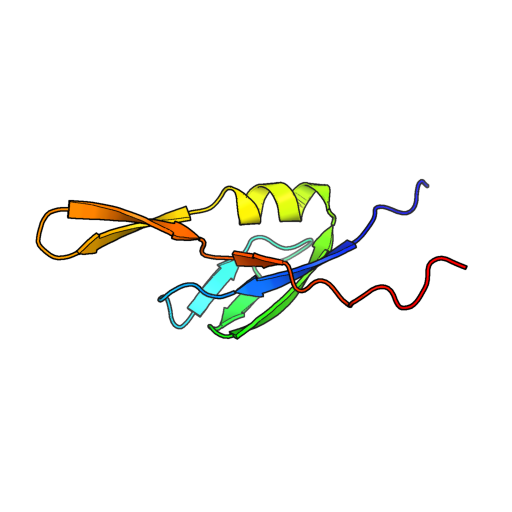 72 ? 8.639 -20.235 -5.722 1.00 37.09 72 GLU A N 1
ATOM 583 C CA . GLU A 1 72 ? 8.961 -21.632 -5.964 1.00 37.09 72 GLU A CA 1
ATOM 584 C C . GLU A 1 72 ? 10.492 -21.742 -6.013 1.00 37.09 72 GLU A C 1
ATOM 586 O O .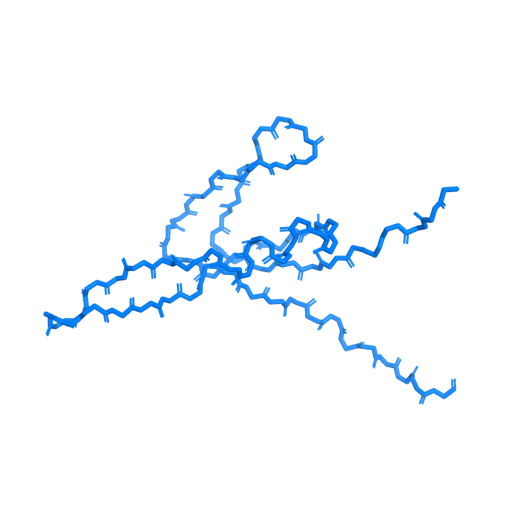 GLU A 1 72 ? 11.137 -20.859 -6.576 1.00 37.09 72 GLU A O 1
ATOM 591 N N . GLY A 1 73 ? 11.014 -22.744 -5.291 1.00 39.72 73 GLY A N 1
ATOM 592 C CA . GLY A 1 73 ? 12.396 -23.253 -5.196 1.00 39.72 73 GLY A CA 1
ATOM 593 C C . GLY A 1 73 ? 13.530 -22.288 -5.556 1.00 39.72 73 GLY A C 1
ATOM 594 O O . GLY A 1 73 ? 13.660 -21.82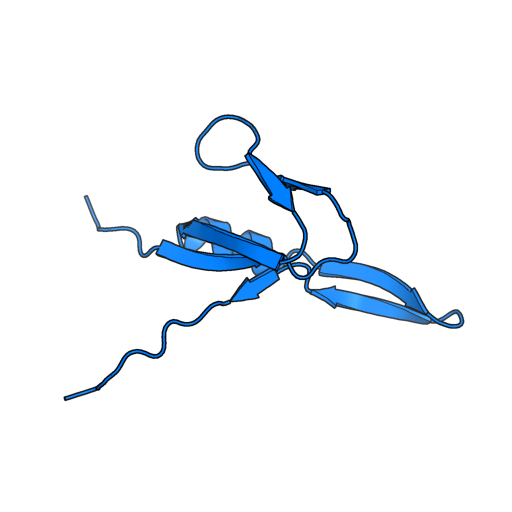6 -6.675 1.00 39.72 73 GLY A O 1
ATOM 595 N N . LYS A 1 74 ? 14.467 -21.916 -4.686 1.00 44.22 74 LYS A N 1
ATOM 596 C CA . LYS A 1 74 ? 15.407 -22.803 -3.988 1.00 44.22 74 LYS A CA 1
ATOM 597 C C . LYS A 1 74 ? 15.483 -24.231 -4.552 1.00 44.22 74 LYS A C 1
ATOM 599 O O . LYS A 1 74 ? 15.028 -25.149 -3.889 1.00 44.22 74 LYS A O 1
ATOM 604 N N . GLU A 1 75 ? 16.086 -24.370 -5.728 1.00 40.16 75 GLU A N 1
ATOM 605 C CA . GLU A 1 75 ? 17.043 -25.440 -6.056 1.00 40.16 75 GLU A CA 1
ATOM 606 C C . GLU A 1 75 ? 18.005 -24.961 -7.148 1.00 40.16 75 GLU A C 1
ATOM 608 O O . GLU A 1 75 ? 17.535 -24.281 -8.089 1.00 40.16 75 GLU A O 1
#

Organism: NCBI:txid1703778

Sequence (75 aa):
MPNEKTIKLKYIGKDEVHLVRGNGPFDIITKGDVREFPESQAQGFLRNKAVEYKKGKKVEIPKWEVVKEKKEGKE

Secondary structure (DSSP, 8-state):
---PPEEEEEE--S-SEEEEE-SSSEEEEETT-EEEEEHHHHHHHHH-EEEEEETTEEEEEESEEEE--------

Radius of gyration: 14.43 Å; Cα contacts (8 Å, |Δi|>4): 119; chains: 1; bounding box: 35×37×37 Å

Mean predicted aligned error: 8.27 Å

pLDDT: mean 78.33, std 13.46, range [37.09, 90.31]

Foldseek 3Di:
DPPQDKFKKAFQDPDQWDWDDAPDPTDIHGHGGIDIHGPVVVVVLQPDWDFDQDPNDTDTHR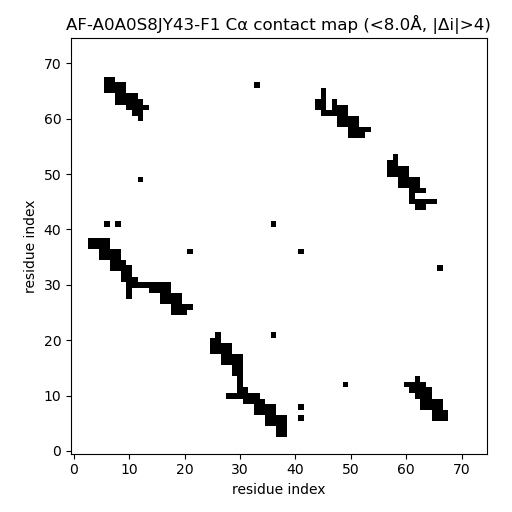RIDTPDPPPDDDD

Nearest PDB structures (foldseek):
  8jf7-assembly1_K  TM=2.114E-01  e=6.522E+00  Mus musculus

Solvent-accessible surface area (backbone atoms only — not comparable to full-atom values): 4636 Å² total; per-residue (Å²): 127,84,83,74,56,66,42,39,36,26,31,60,36,88,55,68,68,43,80,39,83,54,103,64,71,74,40,82,44,39,55,71,40,72,46,79,32,48,45,77,59,41,56,53,47,62,67,42,55,44,81,41,76,57,96,90,39,87,41,79,42,60,30,42,42,78,52,71,73,76,76,71,68,98,125